Protein AF-A0A540KAJ5-F1 (afdb_monomer_lite)

pLDDT: mean 74.11, std 12.24, range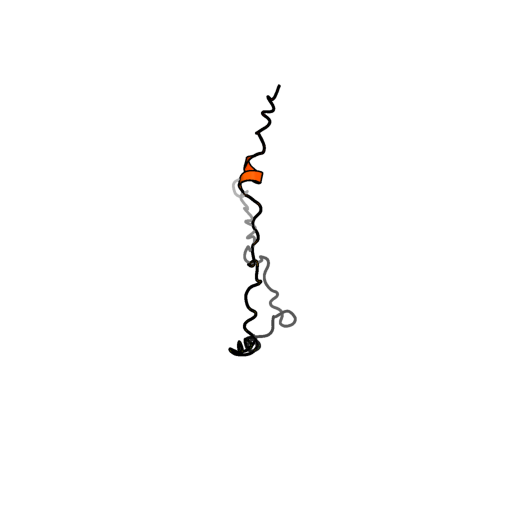 [52.25, 91.44]

Sequence (78 aa):
MVMNMMMEVEAEVDYEKGCCTPKRSEFRIPEAVAPPPAPKKKAYWVGKKNKKPPKNGYFNPPDLELLFAVTPVRQAWA

Organism: Malus baccata (NCBI:txid106549)

Structure (mmCIF, N/CA/C/O backbone):
data_AF-A0A540KAJ5-F1
#
_entry.id   AF-A0A540KAJ5-F1
#
loop_
_atom_site.group_PDB
_atom_site.id
_atom_site.type_symbol
_atom_site.label_atom_id
_atom_site.label_alt_id
_atom_site.label_comp_id
_atom_site.label_asym_id
_atom_site.label_entity_id
_atom_site.label_seq_id
_atom_site.pdbx_PDB_ins_code
_atom_site.Cartn_x
_atom_site.Cartn_y
_atom_site.Cartn_z
_atom_site.occupancy
_atom_site.B_iso_or_equiv
_atom_site.auth_seq_id
_atom_site.auth_comp_id
_atom_site.auth_asym_id
_atom_site.auth_atom_id
_atom_site.pdbx_PDB_model_num
ATOM 1 N N . MET A 1 1 ? 55.582 30.608 -29.202 1.00 53.50 1 MET A N 1
ATOM 2 C CA . MET A 1 1 ? 55.306 30.374 -27.766 1.00 53.50 1 MET A CA 1
ATOM 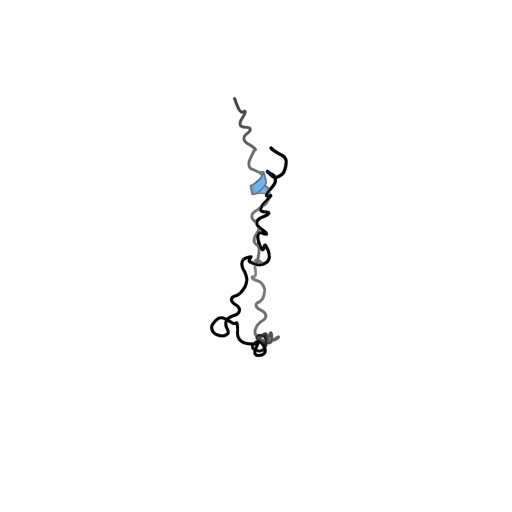3 C C . MET A 1 1 ? 54.222 31.374 -27.414 1.00 53.50 1 MET A C 1
ATOM 5 O O . MET A 1 1 ? 54.470 32.547 -27.591 1.00 53.50 1 MET A O 1
ATOM 9 N N . VAL A 1 2 ? 52.978 31.074 -27.090 1.00 53.56 2 VAL A N 1
ATOM 10 C CA . VAL A 1 2 ? 52.428 30.013 -26.249 1.00 53.56 2 VAL A CA 1
ATOM 11 C C . VAL A 1 2 ? 50.905 30.162 -26.366 1.00 53.56 2 VAL A C 1
ATOM 13 O O . VAL A 1 2 ? 50.257 30.663 -25.464 1.00 53.56 2 VAL A O 1
ATOM 16 N N . MET A 1 3 ? 50.320 29.867 -27.524 1.00 54.94 3 MET A N 1
ATOM 17 C CA . MET A 1 3 ? 48.854 29.961 -27.677 1.00 54.94 3 MET A CA 1
ATOM 18 C C . MET A 1 3 ? 48.250 28.744 -28.373 1.00 54.94 3 MET A C 1
ATOM 20 O O . MET A 1 3 ? 47.097 28.771 -28.760 1.00 54.94 3 MET A O 1
ATOM 24 N N . ASN A 1 4 ? 49.004 27.644 -28.441 1.00 52.25 4 ASN A N 1
ATOM 25 C CA . ASN A 1 4 ? 48.459 26.321 -28.745 1.00 52.25 4 ASN A CA 1
ATOM 26 C C . ASN A 1 4 ? 48.660 25.399 -27.534 1.00 52.25 4 ASN A C 1
ATOM 28 O O . ASN A 1 4 ? 49.138 24.279 -27.664 1.00 52.25 4 ASN A O 1
ATOM 32 N N . MET A 1 5 ? 48.357 25.916 -26.338 1.00 53.84 5 MET A N 1
ATOM 33 C CA . MET A 1 5 ? 48.344 25.156 -25.080 1.00 53.84 5 MET A CA 1
ATOM 34 C C . MET A 1 5 ? 46.919 24.912 -24.561 1.00 53.84 5 MET A C 1
ATOM 36 O O . MET A 1 5 ? 46.735 24.591 -23.396 1.00 53.84 5 MET A O 1
ATOM 40 N N . MET A 1 6 ? 45.911 25.047 -25.423 1.00 54.56 6 MET A N 1
ATOM 41 C CA . MET A 1 6 ? 44.545 24.595 -25.159 1.00 54.56 6 MET A CA 1
ATOM 42 C C . MET A 1 6 ? 44.250 23.422 -26.088 1.00 54.56 6 MET A C 1
ATOM 44 O O . MET A 1 6 ? 43.512 23.517 -27.058 1.00 54.56 6 MET A O 1
ATOM 48 N N . MET A 1 7 ? 44.917 22.306 -25.805 1.00 53.59 7 MET A N 1
ATOM 49 C CA . MET A 1 7 ? 44.400 20.995 -26.165 1.00 53.59 7 MET A CA 1
ATOM 50 C C . MET A 1 7 ? 43.454 20.615 -25.026 1.00 53.59 7 MET A C 1
ATOM 52 O O . MET A 1 7 ? 43.817 19.874 -24.115 1.00 53.59 7 MET A O 1
ATOM 56 N N . GLU A 1 8 ? 42.269 21.225 -25.027 1.00 55.72 8 GLU A N 1
ATOM 57 C CA . GLU A 1 8 ? 41.134 20.696 -24.280 1.00 55.72 8 GLU A CA 1
ATOM 58 C C . GLU A 1 8 ? 40.805 19.359 -24.938 1.00 55.72 8 GLU A C 1
ATOM 60 O O . GLU A 1 8 ? 40.128 19.278 -25.958 1.00 55.72 8 GLU A O 1
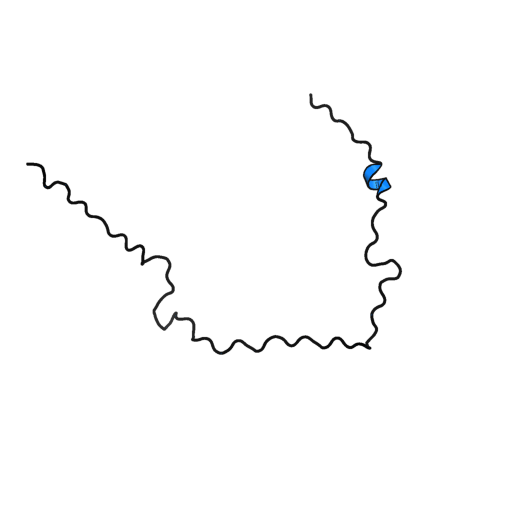ATOM 65 N N . VAL A 1 9 ? 41.383 18.287 -24.398 1.00 58.06 9 VAL A N 1
ATOM 66 C CA . VAL A 1 9 ? 40.830 16.955 -24.597 1.00 58.06 9 VAL A CA 1
ATOM 67 C C . VAL A 1 9 ? 39.553 16.959 -23.774 1.00 58.06 9 VAL A C 1
ATOM 69 O O . VAL A 1 9 ? 39.556 16.571 -22.606 1.00 58.06 9 VAL A O 1
ATOM 72 N N . GLU A 1 10 ? 38.473 17.472 -24.360 1.00 55.44 10 GLU A N 1
ATOM 73 C CA . GLU A 1 10 ? 37.141 17.083 -23.936 1.00 55.44 10 GLU A CA 1
ATOM 74 C C . GLU A 1 10 ? 37.102 15.566 -24.095 1.00 55.44 10 GLU A C 1
ATOM 76 O O . GLU A 1 10 ? 36.977 15.012 -25.186 1.00 55.44 10 GLU A O 1
ATOM 81 N N . ALA A 1 11 ? 37.326 14.871 -22.982 1.00 57.91 11 ALA A N 1
ATOM 82 C CA . ALA A 1 11 ? 36.884 13.508 -22.856 1.00 57.91 11 ALA A CA 1
ATOM 83 C C . ALA A 1 11 ? 35.367 13.587 -23.017 1.00 57.91 11 ALA A C 1
ATOM 85 O O . ALA A 1 11 ? 34.667 13.941 -22.068 1.00 57.91 11 ALA A O 1
ATOM 86 N N . GLU A 1 12 ? 34.879 13.323 -24.230 1.00 57.06 12 GLU A N 1
ATOM 87 C CA . GLU A 1 12 ? 33.496 12.935 -24.464 1.00 57.06 12 GLU A CA 1
ATOM 88 C C . GLU A 1 12 ? 33.249 11.716 -23.573 1.00 57.06 12 GLU A C 1
ATOM 90 O O . GLU A 1 12 ? 33.506 10.563 -23.926 1.00 57.06 12 GLU A O 1
ATOM 95 N N . VAL A 1 13 ? 32.836 11.980 -22.337 1.00 57.44 13 VAL A N 1
ATOM 96 C CA . VAL A 1 13 ? 32.232 10.976 -21.488 1.00 57.44 13 VAL A CA 1
ATOM 97 C C . VAL A 1 13 ? 30.946 10.647 -22.217 1.00 57.44 13 VAL A C 1
ATOM 99 O O . VAL A 1 13 ? 29.996 11.422 -22.195 1.00 57.44 13 VAL A O 1
ATOM 102 N N . ASP A 1 14 ? 30.965 9.531 -22.937 1.00 59.38 14 ASP A N 1
ATOM 103 C CA . ASP A 1 14 ? 29.794 8.915 -23.537 1.00 59.38 14 ASP A CA 1
ATOM 104 C C . ASP A 1 14 ? 28.809 8.576 -22.404 1.00 59.38 14 ASP A C 1
ATOM 106 O O . ASP A 1 14 ? 28.782 7.465 -21.871 1.00 59.38 14 ASP A O 1
ATOM 110 N N . TYR A 1 15 ? 28.033 9.576 -21.970 1.00 52.66 15 TYR A N 1
ATOM 111 C CA . TYR A 1 15 ? 26.972 9.452 -20.968 1.00 52.66 15 TYR A CA 1
ATOM 112 C C . TYR A 1 15 ? 25.884 8.468 -21.426 1.00 52.66 15 TYR A C 1
ATOM 114 O O . TYR A 1 15 ? 25.047 8.054 -20.621 1.00 52.66 15 TYR A O 1
ATOM 122 N N . GLU A 1 16 ? 25.905 8.053 -22.697 1.00 57.41 16 GLU A N 1
ATOM 123 C CA . GLU A 1 16 ? 25.044 7.011 -23.245 1.00 57.41 16 GLU A CA 1
ATOM 124 C C . GLU A 1 16 ? 25.464 5.602 -22.786 1.00 57.41 16 GLU A C 1
ATOM 126 O O . GLU A 1 16 ? 24.653 4.674 -22.777 1.00 57.41 16 GLU A O 1
ATOM 131 N N . LYS A 1 17 ? 26.695 5.442 -22.284 1.00 63.75 17 LYS A N 1
ATOM 132 C CA . LYS A 1 17 ? 27.206 4.219 -21.644 1.00 63.75 17 LYS A CA 1
ATOM 133 C C . LYS A 1 17 ? 26.901 4.154 -20.142 1.00 63.75 17 LYS A C 1
ATOM 135 O O . LYS A 1 17 ? 27.715 3.701 -19.337 1.00 63.75 17 LYS A O 1
ATOM 140 N N . GLY A 1 18 ? 25.712 4.603 -19.751 1.00 71.06 18 GLY A N 1
ATOM 141 C CA . GLY A 1 18 ? 25.186 4.392 -18.403 1.00 71.06 18 GLY A CA 1
ATOM 142 C C . GLY A 1 18 ? 24.947 2.907 -18.080 1.00 71.06 18 GLY A C 1
ATOM 143 O O . GLY A 1 18 ? 25.303 1.998 -18.832 1.00 71.06 18 GLY A O 1
ATOM 144 N N . CYS A 1 19 ? 24.292 2.636 -16.947 1.00 74.00 19 CYS A N 1
ATOM 145 C CA . CYS A 1 19 ? 23.808 1.294 -16.617 1.00 74.00 19 CYS A CA 1
ATOM 146 C C . CYS A 1 19 ? 22.722 0.861 -17.618 1.00 74.00 19 CYS A C 1
ATOM 148 O O . CYS A 1 19 ? 21.538 1.127 -17.417 1.00 74.00 19 CYS A O 1
ATOM 150 N N . CYS A 1 20 ? 23.122 0.191 -18.697 1.00 74.50 20 CYS A N 1
ATOM 151 C CA . CYS A 1 20 ? 22.219 -0.334 -19.718 1.00 74.50 20 CYS A CA 1
ATOM 152 C C . CYS A 1 20 ? 22.018 -1.846 -19.579 1.00 74.50 20 CYS A C 1
ATOM 154 O O . CYS A 1 20 ? 22.914 -2.586 -19.169 1.00 74.50 20 CYS A O 1
ATOM 156 N N . THR A 1 21 ? 20.847 -2.329 -19.996 1.00 78.88 21 THR A N 1
ATOM 157 C CA . THR A 1 21 ? 20.583 -3.766 -20.119 1.00 78.88 21 THR A CA 1
ATOM 158 C C . THR A 1 21 ? 21.547 -4.398 -21.138 1.00 78.88 21 THR A C 1
ATOM 160 O O . THR A 1 21 ? 21.696 -3.859 -22.242 1.00 78.88 21 THR A O 1
ATOM 163 N N . PRO A 1 22 ? 22.197 -5.536 -20.821 1.00 83.69 22 PRO A N 1
ATOM 164 C CA . PRO A 1 22 ? 23.058 -6.242 -21.766 1.00 83.69 22 PRO A CA 1
ATOM 165 C C . PRO A 1 22 ? 22.336 -6.567 -23.084 1.00 83.69 22 PRO A C 1
ATOM 167 O O . PRO A 1 22 ? 21.241 -7.122 -23.084 1.00 83.69 22 PRO A O 1
ATOM 170 N N . LYS A 1 23 ? 22.965 -6.241 -24.223 1.00 81.44 23 LYS A N 1
ATOM 171 C CA . LYS A 1 23 ? 22.385 -6.426 -25.572 1.00 81.44 23 LYS A CA 1
ATOM 172 C C . LYS A 1 23 ? 22.610 -7.828 -26.166 1.00 81.44 23 LYS A C 1
ATOM 174 O O . LYS A 1 23 ? 22.013 -8.158 -27.187 1.00 81.44 23 LYS A O 1
ATOM 179 N N . ARG A 1 24 ? 23.489 -8.646 -25.566 1.00 86.19 24 ARG A N 1
ATOM 180 C CA . ARG A 1 24 ? 23.776 -10.021 -26.024 1.00 86.19 24 ARG A CA 1
ATOM 181 C C . ARG A 1 24 ? 22.539 -10.906 -25.850 1.00 86.19 24 ARG A C 1
ATOM 183 O O . ARG A 1 24 ? 21.889 -10.850 -24.811 1.00 86.19 24 ARG A O 1
ATOM 190 N N . SER A 1 25 ? 22.255 -11.749 -26.842 1.00 84.12 25 SER A N 1
ATOM 191 C CA . SER A 1 25 ? 21.073 -12.626 -26.873 1.00 84.12 25 SER A CA 1
ATOM 192 C C . SER A 1 25 ? 20.973 -13.556 -25.661 1.00 84.12 25 SER A C 1
ATOM 194 O O . SER A 1 25 ? 19.878 -13.757 -25.152 1.00 84.12 25 SER A O 1
ATOM 196 N N . GLU A 1 26 ? 22.106 -14.049 -25.157 1.00 88.50 26 GLU A N 1
ATOM 197 C CA . GLU A 1 26 ? 22.200 -14.914 -23.968 1.00 88.50 26 GLU A CA 1
ATOM 198 C C . GLU A 1 26 ? 21.654 -14.264 -22.684 1.00 88.50 26 GLU A C 1
ATOM 200 O O . GLU A 1 26 ? 21.222 -14.965 -21.774 1.00 88.50 26 GLU A O 1
ATOM 205 N N . PHE A 1 27 ? 21.658 -12.928 -22.611 1.00 82.94 27 PHE A N 1
ATOM 206 C CA . PHE A 1 27 ? 21.196 -12.156 -21.451 1.00 82.94 27 PHE A CA 1
ATOM 207 C C . PHE A 1 27 ? 19.920 -11.355 -21.740 1.00 82.94 27 PHE A C 1
ATOM 209 O O . PHE A 1 27 ? 19.463 -10.592 -20.886 1.00 82.94 27 PHE A O 1
ATOM 216 N N . ARG A 1 28 ? 19.348 -11.485 -22.944 1.00 82.44 28 ARG A N 1
ATOM 217 C CA . ARG A 1 28 ? 18.130 -10.769 -23.323 1.00 82.44 28 ARG A CA 1
ATOM 218 C C . ARG A 1 28 ? 16.933 -11.446 -22.663 1.00 82.44 28 ARG A C 1
ATOM 220 O O . ARG A 1 28 ? 16.766 -12.657 -22.763 1.00 82.44 28 ARG A O 1
ATOM 227 N N . ILE A 1 29 ? 16.077 -10.653 -22.021 1.00 80.00 29 ILE A N 1
ATOM 228 C CA . ILE A 1 29 ? 14.791 -11.147 -21.521 1.00 80.00 29 ILE A CA 1
ATOM 229 C C . ILE A 1 29 ? 14.003 -11.677 -22.732 1.00 80.00 29 ILE A C 1
ATOM 231 O O . ILE A 1 29 ? 13.879 -10.941 -23.718 1.00 80.00 29 ILE A O 1
ATOM 235 N N . PRO A 1 30 ? 13.506 -12.927 -22.697 1.00 81.12 30 PRO A N 1
ATOM 236 C CA . PRO A 1 30 ? 12.691 -13.472 -23.775 1.00 81.12 30 PRO A CA 1
ATOM 237 C C . PRO A 1 30 ? 11.507 -12.559 -24.095 1.00 81.12 30 PRO A C 1
ATOM 239 O O . PRO A 1 30 ? 10.967 -11.898 -23.204 1.00 81.12 30 PRO A O 1
ATOM 242 N N . GLU A 1 31 ? 11.090 -12.529 -25.361 1.00 79.06 31 GLU A N 1
ATOM 243 C CA . GLU A 1 31 ? 9.882 -11.799 -25.741 1.00 79.06 31 GLU A CA 1
ATOM 244 C C . GLU A 1 31 ? 8.691 -12.294 -24.922 1.00 79.06 31 GLU A C 1
ATOM 246 O O . GLU A 1 31 ? 8.552 -13.491 -24.653 1.00 79.06 31 GLU A O 1
ATOM 251 N N . ALA A 1 32 ? 7.867 -11.346 -24.474 1.00 73.50 32 ALA A N 1
ATOM 252 C CA . ALA A 1 32 ? 6.779 -11.626 -23.559 1.00 73.50 32 ALA A CA 1
ATOM 253 C C . ALA A 1 32 ? 5.786 -12.598 -24.207 1.00 73.50 32 ALA A C 1
ATOM 255 O O . ALA A 1 32 ? 4.949 -12.220 -25.026 1.00 73.50 32 ALA A O 1
ATOM 256 N N . VAL A 1 33 ? 5.848 -13.859 -23.786 1.00 79.00 33 VAL A N 1
ATOM 257 C CA . VAL A 1 33 ? 4.700 -14.758 -23.855 1.00 79.00 33 VAL A CA 1
ATOM 258 C C . VAL A 1 33 ? 3.592 -14.080 -23.051 1.00 79.00 33 VAL A C 1
ATOM 260 O O . VAL A 1 33 ? 3.872 -13.515 -21.990 1.00 79.00 33 VAL A O 1
ATOM 263 N N . ALA A 1 34 ? 2.360 -14.073 -23.568 1.00 83.62 34 ALA A N 1
ATOM 264 C CA . ALA A 1 34 ? 1.234 -13.439 -22.884 1.00 83.62 34 ALA A CA 1
ATOM 265 C C . ALA A 1 34 ? 1.244 -13.821 -21.389 1.00 83.62 34 ALA A C 1
ATOM 267 O O . ALA A 1 34 ? 1.458 -15.000 -21.076 1.00 83.62 34 ALA A O 1
ATOM 268 N N . PRO A 1 35 ? 1.064 -12.854 -20.466 1.00 81.50 35 PRO A N 1
ATOM 269 C CA . PRO A 1 35 ? 1.111 -13.153 -19.044 1.00 81.50 35 PRO A CA 1
ATOM 270 C C . PRO A 1 35 ? 0.087 -14.245 -18.725 1.00 81.50 35 PRO A C 1
ATOM 272 O O . PRO A 1 35 ? -0.950 -14.331 -19.399 1.00 81.50 35 PRO A O 1
ATOM 275 N N . PRO A 1 36 ? 0.346 -15.086 -17.708 1.00 84.88 36 PRO A N 1
ATOM 276 C CA . PRO A 1 36 ? -0.635 -16.077 -17.306 1.00 84.88 36 PRO A CA 1
ATOM 277 C C . PRO A 1 36 ? -1.980 -15.383 -17.038 1.00 84.88 36 PRO A C 1
ATOM 279 O O . PRO A 1 36 ? -2.007 -14.241 -16.564 1.00 84.88 36 PRO A O 1
ATOM 282 N N . PRO A 1 37 ? -3.107 -16.044 -17.352 1.00 88.75 37 PRO A N 1
ATOM 283 C CA . PRO A 1 37 ? -4.422 -15.450 -17.178 1.00 88.75 37 PRO A CA 1
ATOM 284 C C . PRO A 1 37 ? -4.613 -14.991 -15.731 1.00 88.75 37 PRO A C 1
ATOM 286 O O . PRO A 1 37 ? -4.184 -15.664 -14.790 1.00 88.75 37 PRO A O 1
ATOM 289 N N . ALA A 1 38 ? -5.280 -13.848 -15.560 1.00 90.12 38 ALA A N 1
ATOM 290 C CA . ALA A 1 38 ? -5.506 -13.258 -14.248 1.00 90.12 38 ALA A CA 1
ATOM 291 C C . ALA A 1 38 ? -6.130 -14.281 -13.273 1.00 90.12 38 ALA A C 1
ATOM 293 O O . ALA A 1 38 ? -7.038 -15.030 -13.663 1.00 90.12 38 ALA A O 1
ATOM 294 N N . PRO A 1 39 ? -5.695 -14.309 -11.998 1.00 90.06 39 PRO A N 1
ATOM 295 C CA . PRO A 1 39 ? -6.299 -15.172 -10.992 1.00 90.06 39 PRO A CA 1
ATOM 296 C C . PRO A 1 39 ? -7.816 -14.963 -10.927 1.00 90.06 39 PRO A C 1
ATOM 298 O O . PRO A 1 39 ? -8.303 -13.853 -10.707 1.00 90.06 39 PRO A O 1
ATOM 301 N N . LYS A 1 40 ? -8.590 -16.039 -11.106 1.00 86.50 40 LYS A N 1
ATOM 302 C CA . LYS A 1 40 ? -10.055 -15.970 -11.045 1.00 86.50 40 LYS A CA 1
ATOM 303 C C . LYS A 1 40 ? -10.497 -15.761 -9.598 1.00 86.50 40 LYS A C 1
ATOM 305 O O . LYS A 1 40 ? -10.243 -16.602 -8.732 1.00 86.50 40 LYS A O 1
ATOM 310 N N . LYS A 1 41 ? -11.204 -14.661 -9.330 1.00 83.19 41 LYS A N 1
ATOM 311 C CA . LYS A 1 41 ? -11.843 -14.429 -8.029 1.00 83.19 41 LYS A CA 1
ATOM 312 C C . LYS A 1 41 ? -12.868 -15.537 -7.774 1.00 83.19 41 LYS A C 1
ATOM 314 O O . LYS A 1 41 ? -13.741 -15.783 -8.603 1.00 83.19 41 LYS A O 1
ATOM 319 N N . LYS A 1 42 ? -12.772 -16.211 -6.625 1.00 79.69 42 LYS A N 1
ATOM 320 C CA . LYS A 1 42 ? -13.779 -17.197 -6.208 1.00 79.69 42 LYS A CA 1
ATOM 321 C C . LYS A 1 42 ? -15.124 -16.486 -6.046 1.00 79.69 42 LYS A C 1
ATOM 323 O O . LYS A 1 42 ? -15.181 -15.429 -5.416 1.00 79.69 42 LYS A O 1
ATOM 328 N N . ALA A 1 43 ? -16.190 -17.066 -6.597 1.00 76.44 43 ALA A N 1
ATOM 329 C CA . ALA A 1 43 ? -17.538 -16.548 -6.408 1.00 76.44 43 ALA A CA 1
ATOM 330 C C . ALA A 1 43 ? -17.859 -16.491 -4.908 1.00 76.44 43 ALA A C 1
ATOM 332 O O . ALA A 1 43 ? -17.675 -17.472 -4.179 1.00 76.44 43 ALA A O 1
ATOM 333 N N . TYR A 1 44 ? -18.315 -15.330 -4.442 1.00 71.19 44 TYR A N 1
ATOM 334 C CA . TYR A 1 44 ? -18.876 -15.203 -3.107 1.00 71.19 44 TYR A CA 1
ATOM 335 C C . TYR A 1 44 ? -20.229 -15.917 -3.118 1.00 71.19 44 TYR A C 1
ATOM 337 O O . TYR A 1 44 ? -21.176 -15.455 -3.750 1.00 71.19 44 TYR A O 1
ATOM 345 N N . TRP A 1 45 ? -20.307 -17.085 -2.482 1.00 68.50 45 TRP A N 1
ATOM 346 C CA . TRP A 1 45 ? -21.553 -17.837 -2.376 1.00 68.50 45 TRP A CA 1
ATOM 347 C C . TRP A 1 45 ? -22.493 -17.097 -1.421 1.00 68.50 45 TRP A C 1
ATOM 349 O O . TRP A 1 45 ? -22.377 -17.243 -0.202 1.00 68.50 45 TRP A O 1
ATOM 359 N N . VAL A 1 46 ? -23.431 -16.326 -1.980 1.00 59.03 46 VAL A N 1
ATOM 360 C CA . VAL A 1 46 ? -24.593 -15.764 -1.274 1.00 59.03 46 VAL A CA 1
ATOM 361 C C . VAL A 1 46 ? -25.450 -16.939 -0.787 1.00 59.03 46 VAL A C 1
ATOM 363 O O . VAL A 1 46 ? -26.348 -17.397 -1.478 1.00 59.03 46 VAL A O 1
ATOM 366 N N . GLY A 1 47 ? -25.103 -17.536 0.354 1.00 57.91 47 GLY A N 1
ATOM 367 C CA . GLY A 1 47 ? -25.836 -18.694 0.881 1.00 57.91 47 GLY A CA 1
ATOM 368 C C . GLY A 1 47 ? -25.058 -19.593 1.837 1.00 57.91 47 GLY A C 1
ATOM 369 O O . GLY A 1 47 ? -25.660 -20.214 2.713 1.00 57.91 47 GLY A O 1
ATOM 370 N N . LYS A 1 48 ? -23.719 -19.631 1.778 1.00 59.31 48 LYS A N 1
ATOM 371 C CA . LYS A 1 48 ? -22.934 -20.303 2.829 1.00 59.31 48 LYS A CA 1
ATOM 372 C C . LYS A 1 48 ? -22.687 -19.331 3.969 1.00 59.31 48 LYS A C 1
ATOM 374 O O . LYS A 1 48 ? -21.667 -18.658 3.990 1.00 59.31 48 LYS A O 1
ATOM 379 N N . LYS A 1 49 ? -23.655 -19.299 4.895 1.00 62.88 49 LYS A N 1
ATOM 380 C CA . LYS A 1 49 ? -23.615 -18.635 6.207 1.00 62.88 49 LYS A CA 1
ATOM 381 C C . LYS A 1 49 ? -22.877 -17.300 6.131 1.00 62.88 49 LYS A C 1
ATOM 383 O O . LYS A 1 49 ? -21.692 -17.248 6.454 1.00 62.88 49 LYS A O 1
ATOM 388 N N . ASN A 1 50 ? -23.585 -16.230 5.757 1.00 63.12 50 ASN A N 1
ATOM 389 C CA . ASN A 1 50 ? -23.152 -14.882 6.119 1.00 63.12 50 ASN A CA 1
ATOM 390 C C . ASN A 1 50 ? -22.787 -14.950 7.602 1.00 63.12 50 ASN A C 1
ATOM 392 O O . ASN A 1 50 ? -23.671 -15.144 8.443 1.00 63.12 50 ASN A O 1
ATOM 396 N N . LYS A 1 51 ? -21.483 -14.958 7.911 1.00 71.75 51 LYS A N 1
ATOM 397 C CA . LYS A 1 51 ? -21.014 -14.987 9.291 1.00 71.75 51 LYS A CA 1
ATOM 398 C C . LYS A 1 51 ? -21.594 -13.718 9.877 1.00 71.75 51 LYS A C 1
ATOM 400 O O . LYS A 1 51 ? -21.198 -12.629 9.470 1.00 71.75 51 LYS A O 1
ATOM 405 N N . LYS A 1 52 ? -22.610 -13.871 10.731 1.00 80.38 52 LYS A N 1
ATOM 406 C CA . LYS A 1 52 ? -23.183 -12.730 11.431 1.00 80.38 52 LYS A CA 1
ATOM 407 C C . LYS A 1 52 ? -22.012 -12.003 12.092 1.00 80.38 52 LYS A C 1
ATOM 409 O O . LYS A 1 52 ? -21.096 -12.692 12.566 1.00 80.38 52 LYS A O 1
ATOM 414 N N . PRO A 1 53 ? -22.008 -10.662 12.088 1.00 82.44 53 PRO A N 1
ATOM 415 C CA . PRO A 1 53 ? -21.004 -9.934 12.839 1.00 82.44 53 PRO A CA 1
ATOM 416 C C . PRO A 1 53 ? -20.967 -10.486 14.274 1.00 82.44 53 PRO A C 1
ATOM 418 O O . PRO A 1 53 ? -22.002 -10.947 14.779 1.00 82.44 53 PRO A O 1
ATOM 421 N N . PRO A 1 54 ? -19.791 -10.511 14.919 1.00 88.19 54 PRO A N 1
ATOM 422 C CA . PRO A 1 54 ? -19.689 -10.888 16.317 1.00 88.19 54 PRO A CA 1
ATOM 423 C C . PRO A 1 54 ? -20.720 -10.117 17.145 1.00 88.19 54 PRO A C 1
ATOM 425 O O . PRO A 1 54 ? -20.985 -8.946 16.875 1.00 88.19 54 PRO A O 1
ATOM 428 N N . LYS A 1 55 ? -21.300 -10.772 18.156 1.00 85.81 55 LYS A N 1
ATOM 429 C CA . LYS A 1 55 ? -22.353 -10.175 18.999 1.00 85.81 55 LYS A CA 1
ATOM 430 C C . LYS A 1 55 ? -21.925 -8.843 19.625 1.00 85.81 55 LYS A C 1
ATOM 432 O O . LYS A 1 55 ? -22.760 -7.969 19.801 1.00 85.81 55 LYS A O 1
ATOM 437 N N . ASN A 1 56 ? -20.631 -8.693 19.895 1.00 87.69 56 ASN A N 1
ATOM 438 C CA . ASN A 1 56 ? -20.052 -7.523 20.548 1.00 87.69 56 ASN A CA 1
ATOM 439 C C . ASN A 1 56 ? -19.418 -6.554 19.534 1.00 87.69 56 ASN A C 1
ATOM 441 O O . ASN A 1 56 ? -18.588 -5.738 19.899 1.00 87.69 56 ASN A O 1
ATOM 445 N N . GLY A 1 57 ? -19.754 -6.670 18.247 1.00 87.62 57 GLY A N 1
ATOM 446 C CA . GLY A 1 57 ? -19.086 -5.910 17.196 1.00 87.62 57 GLY A CA 1
ATOM 447 C C . GLY A 1 57 ? -17.639 -6.357 16.965 1.00 87.62 57 GLY A C 1
ATOM 448 O O . GLY A 1 57 ? -17.109 -7.253 17.622 1.00 87.62 57 GLY A O 1
ATOM 449 N N . TYR A 1 58 ? -17.006 -5.766 15.955 1.00 89.56 58 TYR A N 1
ATOM 450 C CA . TYR A 1 58 ? -15.598 -6.025 15.626 1.00 89.56 58 TYR A CA 1
ATOM 451 C C . TYR A 1 58 ? -14.634 -5.130 16.404 1.00 89.56 58 TYR A C 1
ATOM 453 O O . TYR A 1 58 ? -13.462 -5.465 16.548 1.00 89.56 58 TYR A O 1
ATOM 461 N N . PHE A 1 59 ? -15.127 -3.993 16.885 1.00 91.44 59 PHE A N 1
ATOM 462 C CA . PHE A 1 59 ? -14.349 -2.985 17.575 1.00 91.44 59 PHE A CA 1
ATOM 463 C C . PHE A 1 59 ? -14.967 -2.747 18.946 1.00 91.44 59 PHE A C 1
ATOM 465 O O . PHE A 1 59 ? -16.132 -2.373 19.042 1.00 91.44 59 PHE A O 1
ATOM 472 N N . ASN A 1 60 ? -14.168 -2.978 19.982 1.00 88.44 60 ASN A N 1
ATOM 473 C CA . ASN A 1 60 ? -14.496 -2.669 21.365 1.00 88.44 60 ASN A CA 1
ATOM 474 C C . ASN A 1 60 ? -13.542 -1.549 21.796 1.00 88.44 60 ASN A C 1
ATOM 476 O O . ASN A 1 60 ? -12.432 -1.863 22.236 1.00 88.44 60 ASN A O 1
ATOM 480 N N . PRO A 1 61 ? -13.891 -0.268 21.574 1.00 87.25 61 PRO A N 1
ATOM 481 C CA . PRO A 1 61 ? -13.032 0.822 22.005 1.00 87.25 61 PRO A CA 1
ATOM 482 C C . PRO A 1 61 ? -12.885 0.792 23.528 1.00 87.25 61 PRO A C 1
ATOM 484 O O . PRO A 1 61 ? -13.856 0.478 24.223 1.00 87.25 61 PRO A O 1
ATOM 487 N N . PRO A 1 62 ? -11.699 1.132 24.058 1.00 86.38 62 PRO A N 1
ATOM 488 C CA . PRO A 1 62 ? -11.582 1.464 25.468 1.00 86.38 62 PRO A CA 1
ATOM 489 C C . PRO A 1 62 ? -12.461 2.679 25.779 1.00 86.38 62 PRO A C 1
ATOM 491 O O . PRO A 1 62 ? -12.776 3.479 24.893 1.00 86.38 62 PRO A O 1
ATOM 494 N N . ASP A 1 63 ? -12.837 2.822 27.043 1.00 89.19 63 ASP A N 1
ATOM 495 C CA . ASP A 1 63 ? -13.546 4.009 27.501 1.00 89.19 63 ASP A CA 1
ATOM 496 C C . ASP A 1 63 ? -12.676 5.255 27.274 1.00 89.19 63 ASP A C 1
ATOM 498 O O . ASP A 1 63 ? -11.536 5.334 27.741 1.00 89.19 63 ASP A O 1
ATOM 502 N N . LEU A 1 64 ? -13.208 6.211 26.512 1.00 83.75 64 LEU A N 1
ATOM 503 C CA . LEU A 1 6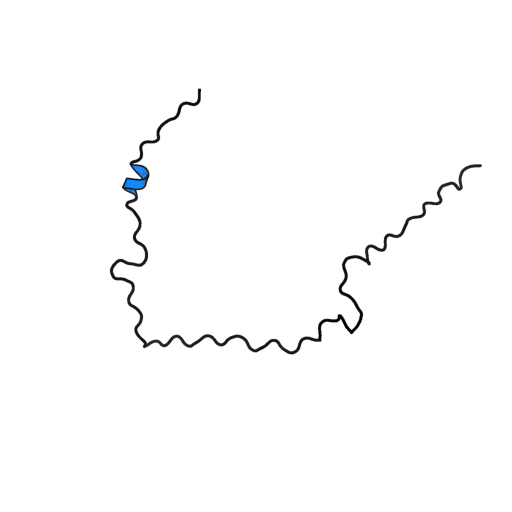4 ? -12.504 7.441 26.168 1.00 83.75 64 LEU A CA 1
ATOM 504 C C . LEU A 1 64 ? -12.259 8.297 27.410 1.00 83.75 64 LEU A C 1
ATOM 506 O O . LEU A 1 64 ? -11.229 8.964 27.483 1.00 83.75 64 LEU A O 1
ATOM 510 N N . GLU A 1 65 ? -13.152 8.253 28.400 1.00 81.50 65 GLU A N 1
ATOM 511 C CA . GLU A 1 65 ? -12.991 9.026 29.634 1.00 81.50 65 GLU A CA 1
ATOM 512 C C . GLU A 1 65 ? -11.750 8.572 30.414 1.00 81.50 65 GLU A C 1
ATOM 514 O O . GLU A 1 65 ? -11.011 9.407 30.938 1.00 81.50 65 GLU A O 1
ATOM 519 N N . LEU A 1 66 ? -11.428 7.273 30.388 1.00 83.69 66 LEU A N 1
ATOM 520 C CA . LEU A 1 66 ? -10.206 6.733 30.997 1.00 83.69 66 LEU A CA 1
ATOM 521 C C . LEU A 1 66 ? -8.927 7.234 30.314 1.00 83.69 66 LEU A C 1
ATOM 523 O O . LEU A 1 66 ? -7.898 7.369 30.976 1.00 83.69 66 LEU A O 1
ATOM 527 N N . LEU A 1 67 ? -8.974 7.524 29.010 1.00 82.44 67 LEU A N 1
ATOM 528 C CA . LEU A 1 67 ? -7.815 8.040 28.273 1.00 82.44 67 LEU A CA 1
ATOM 529 C C . LEU A 1 67 ? -7.481 9.485 28.669 1.00 82.44 67 LEU A C 1
ATOM 531 O O . LEU A 1 67 ? -6.312 9.868 28.637 1.00 82.44 67 LEU A O 1
ATOM 535 N N . PHE A 1 68 ? -8.488 10.274 29.055 1.00 82.44 68 PHE A N 1
ATOM 536 C CA . PHE A 1 68 ? -8.329 11.688 29.416 1.00 82.44 68 PHE A CA 1
ATOM 537 C C . PHE A 1 68 ? -8.320 11.950 30.928 1.00 82.44 68 PHE A C 1
ATOM 539 O O . PHE A 1 68 ? -7.946 13.043 31.348 1.00 82.44 68 PHE A O 1
ATOM 546 N N . ALA A 1 69 ? -8.683 10.965 31.756 1.00 82.19 69 ALA A N 1
ATOM 547 C CA . ALA A 1 69 ? -8.653 11.074 33.217 1.00 82.19 69 ALA A CA 1
ATOM 548 C C . ALA A 1 69 ? -7.230 11.169 33.802 1.00 82.19 69 ALA A C 1
ATOM 550 O O . ALA A 1 69 ? -7.064 11.497 34.979 1.00 82.19 69 ALA A O 1
ATOM 551 N N . VAL A 1 70 ? -6.194 10.898 33.000 1.00 77.88 70 VAL A N 1
ATOM 552 C CA . VAL A 1 70 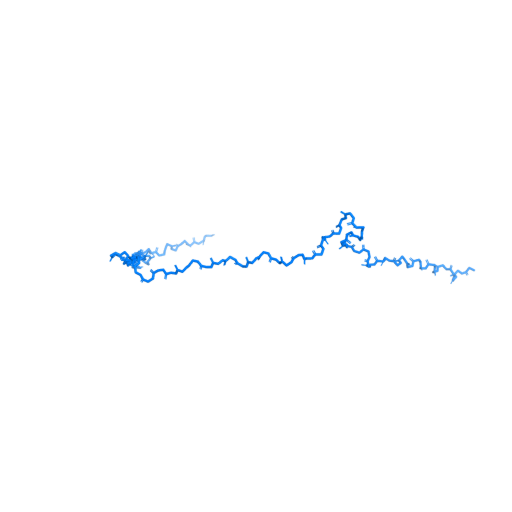? -4.803 11.103 33.409 1.00 77.88 70 VAL A CA 1
ATOM 553 C C . VAL A 1 70 ? -4.536 12.601 33.491 1.00 77.88 70 VAL A C 1
ATOM 555 O O . VAL A 1 70 ? -4.471 13.304 32.482 1.00 77.88 70 VAL A O 1
ATOM 558 N N . THR A 1 71 ? -4.363 13.096 34.714 1.00 74.56 71 THR A N 1
ATOM 559 C CA . THR A 1 71 ? -3.944 14.474 34.943 1.00 74.56 71 THR A CA 1
ATOM 560 C C . THR A 1 71 ? -2.572 14.692 34.297 1.00 74.56 71 THR A C 1
ATOM 562 O O . THR A 1 71 ? -1.643 13.917 34.544 1.00 74.56 71 THR A O 1
ATOM 565 N N . PRO A 1 72 ? -2.397 15.726 33.454 1.00 73.06 72 PRO A N 1
ATOM 566 C CA . PRO A 1 72 ? -1.088 16.023 32.897 1.00 73.06 72 PRO A CA 1
ATOM 567 C C . PRO A 1 72 ? -0.142 16.388 34.043 1.00 73.06 72 PRO A C 1
ATOM 569 O O . PRO A 1 72 ? -0.310 17.419 34.701 1.00 73.06 72 PRO A O 1
ATOM 572 N N . VAL A 1 73 ? 0.866 15.547 34.287 1.00 74.94 73 VAL A N 1
ATOM 573 C CA . VAL A 1 73 ? 1.960 15.885 35.197 1.00 74.94 73 VAL A CA 1
ATOM 574 C C . VAL A 1 73 ? 2.776 16.970 34.507 1.00 74.94 73 VAL A C 1
ATOM 576 O O . VAL A 1 73 ? 3.516 16.705 33.562 1.00 74.94 73 VAL A O 1
ATOM 579 N N . ARG A 1 74 ? 2.617 18.220 34.949 1.00 74.81 74 ARG A N 1
ATOM 580 C CA . ARG A 1 74 ? 3.496 19.308 34.516 1.00 74.81 74 ARG A CA 1
ATOM 581 C C . ARG A 1 74 ? 4.877 19.049 35.108 1.00 74.81 74 ARG A C 1
ATOM 583 O O . ARG A 1 74 ? 5.124 19.380 36.264 1.00 74.81 74 ARG A O 1
ATOM 590 N N . GLN A 1 75 ? 5.775 18.459 34.328 1.00 72.50 75 GLN A N 1
ATOM 591 C CA . GLN A 1 75 ? 7.197 18.556 34.625 1.00 72.50 75 GLN A CA 1
ATOM 592 C C . GLN A 1 75 ? 7.633 19.975 34.261 1.00 72.50 75 GLN A C 1
ATOM 594 O O . GLN A 1 75 ? 7.667 20.347 33.089 1.00 72.50 75 GLN A O 1
ATOM 599 N N . ALA A 1 76 ? 7.896 20.791 35.279 1.00 72.50 76 ALA A N 1
ATOM 600 C CA . ALA A 1 76 ? 8.677 22.001 35.090 1.00 72.50 76 ALA A CA 1
ATOM 601 C C . ALA A 1 76 ? 10.107 21.553 34.767 1.00 72.50 76 ALA A C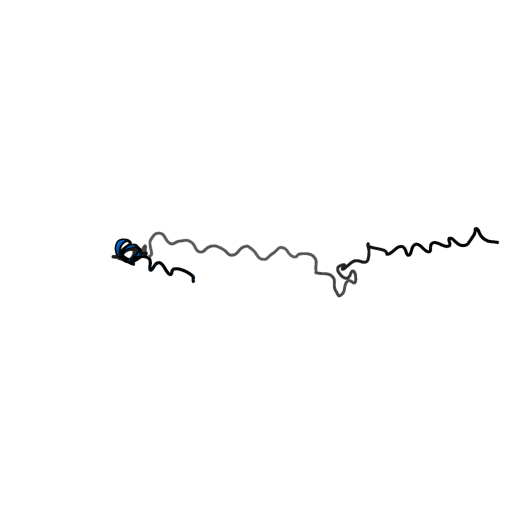 1
ATOM 603 O O . ALA A 1 76 ? 10.717 20.821 35.546 1.00 72.50 76 ALA A O 1
ATOM 604 N N . TRP A 1 77 ? 10.602 21.925 33.592 1.00 68.06 77 TRP A N 1
ATOM 605 C CA . TRP A 1 77 ? 12.019 21.802 33.281 1.00 68.06 77 TRP A CA 1
ATOM 606 C C . TRP A 1 77 ? 12.769 22.851 34.114 1.00 68.06 77 TRP A C 1
ATOM 608 O O . TRP A 1 77 ? 12.314 23.992 34.219 1.00 68.06 77 TRP A O 1
ATOM 618 N N . ALA A 1 78 ? 13.851 22.418 34.761 1.00 61.56 78 ALA A N 1
ATOM 619 C CA . ALA A 1 78 ? 14.768 23.261 35.525 1.00 61.56 78 ALA A CA 1
ATOM 620 C C . ALA A 1 78 ? 15.935 23.716 34.644 1.00 61.56 78 ALA A C 1
ATOM 622 O O . ALA A 1 78 ? 16.297 22.945 33.723 1.00 61.56 78 ALA A O 1
#

Secondary structure (DSSP, 8-state):
--S-----------TTSSSPPP-SGGGSPPP---PPPPPPPPP--TTS---PPPTT-S--PPPHHHHH-S--------

Radius of gyration: 35.67 Å; chains: 1; bounding box: 81×51×64 Å

InterPro domains:
  IPR040389 Cyclin-dependent protein kinase inhibitor SMR [PTHR33142] (10-71)

Foldseek 3Di:
DDDPPPPPPPPPPVPVPDPDQDPDPVRDDPDDDDPDPDDDDDDDPPPPDPPPAPPCHPDDDDDVCVVVVPDPDPDDDD